Protein AF-A0A1X0N8G6-F1 (afdb_monomer_lite)

Structure (mmCIF, N/CA/C/O backbone):
data_AF-A0A1X0N8G6-F1
#
_entry.id   AF-A0A1X0N8G6-F1
#
loop_
_atom_site.group_PDB
_atom_site.id
_atom_site.type_symbol
_atom_site.label_atom_id
_atom_site.label_alt_id
_atom_site.label_comp_id
_atom_site.label_asym_id
_atom_site.label_entity_id
_atom_site.label_seq_id
_atom_site.pdbx_PDB_ins_code
_atom_site.Cartn_x
_atom_site.Cartn_y
_atom_site.Cartn_z
_atom_site.occupancy
_atom_site.B_iso_or_equiv
_atom_site.auth_seq_id
_atom_site.auth_comp_id
_atom_site.auth_asym_id
_atom_site.auth_atom_id
_atom_site.pdbx_PDB_model_num
ATOM 1 N N . MET A 1 1 ? -48.636 13.559 29.474 1.00 32.78 1 MET A N 1
ATOM 2 C CA . MET A 1 1 ? -48.038 14.037 28.212 1.00 32.78 1 MET A CA 1
ATOM 3 C C . MET A 1 1 ? -47.656 12.810 27.413 1.00 32.78 1 MET A C 1
ATOM 5 O O . MET A 1 1 ? -46.763 12.083 27.827 1.00 32.78 1 MET A O 1
ATOM 9 N N . ASP A 1 2 ? -48.417 12.540 26.356 1.00 30.61 2 ASP A N 1
ATOM 10 C CA . ASP A 1 2 ? -48.184 11.443 25.419 1.00 30.61 2 ASP A CA 1
ATOM 11 C C . ASP A 1 2 ? -46.960 11.751 24.550 1.00 30.61 2 ASP A C 1
ATOM 13 O O . ASP A 1 2 ? -46.996 12.652 23.713 1.00 30.61 2 ASP A O 1
ATOM 17 N N . PHE A 1 3 ? -45.880 10.991 24.724 1.00 34.25 3 PHE A N 1
ATOM 18 C CA . PHE A 1 3 ? -44.755 10.974 23.789 1.00 34.25 3 PHE A CA 1
ATOM 19 C C . PHE A 1 3 ? -45.109 10.069 22.601 1.00 34.25 3 PHE A C 1
ATOM 21 O O . PHE A 1 3 ? -44.629 8.944 22.495 1.00 34.25 3 PHE A O 1
ATOM 28 N N . LYS A 1 4 ? -45.992 10.537 21.712 1.00 39.19 4 LYS A N 1
ATOM 29 C CA . LYS A 1 4 ? -46.184 9.909 20.398 1.00 39.19 4 LYS A CA 1
ATOM 30 C C . LYS A 1 4 ? -45.292 10.585 19.359 1.00 39.19 4 LYS A C 1
ATOM 32 O O . LYS A 1 4 ? -45.452 11.762 19.070 1.00 39.19 4 LYS A O 1
ATOM 37 N N . ASN A 1 5 ? -44.429 9.761 18.766 1.00 43.78 5 ASN A N 1
ATOM 38 C CA . ASN A 1 5 ? -43.895 9.857 17.407 1.00 43.78 5 ASN A CA 1
ATOM 39 C C . ASN A 1 5 ? -43.143 11.134 17.007 1.00 43.78 5 ASN A C 1
ATOM 41 O O . ASN A 1 5 ? -43.708 12.032 16.393 1.00 43.78 5 ASN A O 1
ATOM 45 N N . SER A 1 6 ? -41.824 11.125 17.204 1.00 41.84 6 SER A N 1
ATOM 46 C CA . SER A 1 6 ? -40.858 11.532 16.158 1.00 41.84 6 SER A CA 1
ATOM 47 C C . SER A 1 6 ? -39.410 11.249 16.579 1.00 41.84 6 SER A C 1
ATOM 49 O O . SER A 1 6 ? -38.521 12.079 16.436 1.00 41.84 6 SER A O 1
ATOM 51 N N . SER A 1 7 ? -39.121 10.070 17.126 1.00 48.66 7 SER A N 1
ATOM 52 C CA . SER A 1 7 ? -37.728 9.687 17.354 1.00 48.66 7 SER A CA 1
ATOM 53 C C . SER A 1 7 ? -37.150 9.128 16.056 1.00 48.66 7 SER A C 1
ATOM 55 O O . SER A 1 7 ? -37.305 7.943 15.771 1.00 48.66 7 SER A O 1
ATOM 57 N N . ASN A 1 8 ? -36.448 9.974 15.294 1.00 55.88 8 ASN A N 1
ATOM 58 C CA . ASN A 1 8 ? -35.459 9.566 14.282 1.00 55.88 8 ASN A CA 1
ATOM 59 C C . ASN A 1 8 ? -34.242 8.922 14.978 1.00 55.88 8 ASN A C 1
ATOM 61 O O . ASN A 1 8 ? -33.104 9.376 14.845 1.00 55.88 8 ASN A O 1
ATOM 65 N N . VAL A 1 9 ? -34.510 7.921 15.814 1.00 53.09 9 VAL A N 1
ATOM 66 C CA . VAL A 1 9 ? -33.529 7.166 16.577 1.00 53.09 9 VAL A CA 1
ATOM 67 C C . VAL A 1 9 ? -33.732 5.712 16.218 1.00 53.09 9 VAL A C 1
ATOM 69 O O . VAL A 1 9 ? -34.743 5.111 16.577 1.00 53.09 9 VAL A O 1
ATOM 72 N N . ALA A 1 10 ? -32.776 5.166 15.484 1.00 61.09 10 ALA A N 1
ATOM 73 C CA . ALA A 1 10 ? -32.744 3.753 15.183 1.00 61.09 10 ALA A CA 1
ATOM 74 C C . ALA A 1 10 ? -31.955 3.043 16.286 1.00 61.09 10 ALA A C 1
ATOM 76 O O . ALA A 1 10 ? -30.834 3.441 16.615 1.00 61.09 10 ALA A O 1
ATOM 77 N N . VAL A 1 11 ? -32.571 2.021 16.875 1.00 58.81 11 VAL A N 1
ATOM 78 C CA . VAL A 1 11 ? -31.936 1.135 17.851 1.00 58.81 11 VAL A CA 1
ATOM 79 C C . VAL A 1 11 ? -31.705 -0.197 17.157 1.00 58.81 11 VAL A C 1
ATOM 81 O O . VAL A 1 11 ? -32.661 -0.860 16.760 1.00 58.81 11 VAL A O 1
ATOM 84 N N . PHE A 1 12 ? -30.443 -0.568 16.990 1.00 57.59 12 PHE A N 1
ATOM 85 C CA . PHE A 1 12 ? -30.039 -1.836 16.395 1.00 57.59 12 PHE A CA 1
ATOM 86 C C . PHE A 1 12 ? -29.483 -2.732 17.489 1.00 57.59 12 PHE A C 1
ATOM 88 O O . PHE A 1 12 ? -28.643 -2.285 18.265 1.00 57.59 12 PHE A O 1
ATOM 95 N N . THR A 1 13 ? -29.924 -3.985 17.540 1.00 54.44 13 THR A N 1
ATOM 96 C CA . THR A 1 13 ? -29.344 -4.995 18.427 1.00 54.44 13 THR A CA 1
ATOM 97 C C . THR A 1 13 ? -28.779 -6.113 17.566 1.00 54.44 13 THR A C 1
ATOM 99 O O . THR A 1 13 ? -29.533 -6.732 16.815 1.00 54.44 13 THR A O 1
ATOM 102 N N . THR A 1 14 ? -27.469 -6.350 17.630 1.00 53.22 14 THR A N 1
ATOM 103 C CA . THR A 1 14 ? -26.850 -7.484 16.929 1.00 53.22 14 THR A CA 1
ATOM 104 C C . THR A 1 14 ? -27.116 -8.779 17.705 1.00 53.22 14 THR A C 1
ATOM 106 O O . THR A 1 14 ? -27.156 -8.782 18.937 1.00 53.22 14 THR A O 1
ATOM 109 N N . LEU A 1 15 ? -27.367 -9.879 16.989 1.00 50.28 15 LEU A N 1
ATOM 110 C CA . LEU A 1 15 ? -27.753 -11.185 17.555 1.00 50.28 15 LEU A CA 1
ATOM 111 C C . LEU A 1 15 ? -26.536 -12.083 17.845 1.00 50.28 15 LEU A C 1
ATOM 113 O O . LEU A 1 15 ? -26.682 -13.265 18.150 1.00 50.28 15 LEU A O 1
ATOM 117 N N . ASP A 1 16 ? -25.334 -11.520 17.776 1.00 47.38 16 ASP A N 1
ATOM 118 C CA . ASP A 1 16 ? -24.082 -12.241 17.544 1.00 47.38 16 ASP A CA 1
ATOM 119 C C . ASP A 1 16 ? -23.470 -12.806 18.845 1.00 47.38 16 ASP A C 1
ATOM 121 O O . ASP A 1 16 ? -22.257 -12.832 19.030 1.00 47.38 16 ASP A O 1
ATOM 125 N N . GLY A 1 17 ? -24.302 -13.226 19.804 1.00 46.94 17 GLY A N 1
ATOM 126 C CA . GLY A 1 17 ? -23.876 -13.790 21.095 1.00 46.94 17 GLY A CA 1
ATOM 127 C C . GLY A 1 17 ? -23.301 -12.777 22.098 1.00 46.94 17 GLY A C 1
ATOM 128 O O . GLY A 1 17 ? -23.336 -13.027 23.300 1.00 46.94 17 GLY A O 1
ATOM 129 N N . VAL A 1 18 ? -22.868 -11.604 21.632 1.00 55.16 18 VAL A N 1
ATOM 130 C CA . VAL A 1 18 ? -22.508 -10.428 22.435 1.00 55.16 18 VAL A CA 1
ATOM 131 C C . VAL A 1 18 ? -23.481 -9.320 22.039 1.00 55.16 18 VAL A C 1
ATOM 133 O O . VAL A 1 18 ? -23.304 -8.663 21.020 1.00 55.16 18 VAL A O 1
ATOM 136 N N . GLY A 1 19 ? -24.592 -9.178 22.762 1.00 53.16 19 GLY A N 1
ATOM 137 C CA . GLY A 1 19 ? -25.671 -8.266 22.368 1.00 53.16 19 GLY A CA 1
ATOM 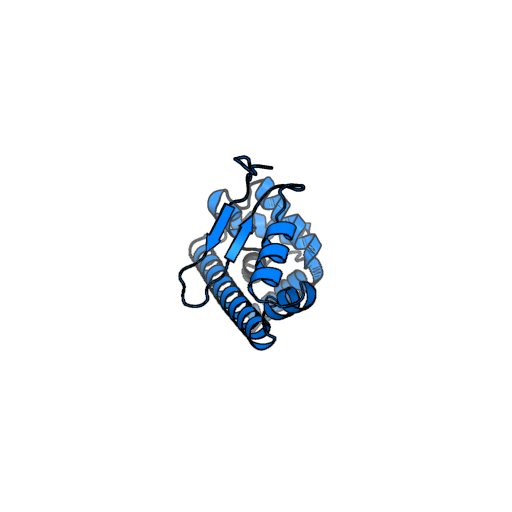138 C C . GLY A 1 19 ? -25.235 -6.799 22.400 1.00 53.16 19 GLY A C 1
ATOM 139 O O . GLY A 1 19 ? -25.347 -6.145 23.436 1.00 53.16 19 GLY A O 1
ATOM 140 N N . HIS A 1 20 ? -24.770 -6.259 21.273 1.00 57.88 20 HIS A N 1
ATOM 141 C CA . HIS A 1 20 ? -24.453 -4.840 21.142 1.00 57.88 20 HIS A CA 1
ATOM 142 C C . HIS A 1 20 ? -25.717 -4.072 20.762 1.00 57.88 20 HIS A C 1
ATOM 144 O O . HIS A 1 20 ? -26.409 -4.438 19.816 1.00 57.88 20 HIS A O 1
ATOM 150 N N . THR A 1 21 ? -26.030 -3.003 21.501 1.00 67.31 21 THR A N 1
ATOM 151 C CA . THR A 1 21 ? -27.138 -2.094 21.172 1.00 67.31 21 THR A CA 1
ATOM 152 C C . THR A 1 21 ? -26.577 -0.778 20.650 1.00 67.31 21 THR A C 1
ATOM 154 O O . THR A 1 21 ? -25.986 -0.011 21.405 1.00 67.31 21 THR A O 1
ATOM 157 N N . MET A 1 22 ? -26.768 -0.507 19.362 1.00 66.69 22 MET A N 1
ATOM 158 C CA . MET A 1 22 ? -26.357 0.735 18.714 1.00 66.69 22 MET A CA 1
ATOM 159 C C . MET A 1 22 ? -27.553 1.690 18.616 1.00 66.69 22 MET A C 1
ATOM 161 O O . MET A 1 22 ? -28.576 1.341 18.032 1.00 66.69 22 MET A O 1
ATOM 165 N N . ILE A 1 23 ? -27.428 2.897 19.180 1.00 73.38 23 ILE A N 1
ATOM 166 C CA . ILE A 1 23 ? -28.464 3.945 19.153 1.00 73.38 23 ILE A CA 1
ATOM 167 C C . ILE A 1 23 ? -27.985 5.093 18.254 1.00 73.38 23 ILE A C 1
ATOM 169 O O . ILE A 1 23 ? -27.144 5.897 18.658 1.00 73.38 23 ILE A O 1
ATOM 173 N N . VAL A 1 24 ? -28.529 5.197 17.039 1.00 71.62 24 VAL A N 1
ATOM 174 C CA . VAL A 1 24 ? -28.114 6.195 16.034 1.00 71.62 24 VAL A CA 1
ATOM 175 C C . VAL A 1 24 ? -29.221 7.217 15.798 1.00 71.62 24 VAL A C 1
ATOM 177 O O . VAL A 1 24 ? -30.378 6.855 15.612 1.00 71.62 24 VAL A O 1
ATOM 180 N N . GLY A 1 25 ? -28.866 8.503 15.781 1.00 72.12 25 GLY A N 1
ATOM 181 C CA . GLY A 1 25 ? -29.788 9.609 15.500 1.00 72.12 25 GLY A CA 1
ATOM 182 C C . GLY A 1 25 ? -29.097 10.974 15.566 1.00 72.12 25 GLY A C 1
ATOM 183 O O . GLY A 1 25 ? -28.026 11.101 16.168 1.00 72.12 25 GLY A O 1
ATOM 184 N N . GLY A 1 26 ? -29.702 12.001 14.960 1.00 68.19 26 GLY A N 1
ATOM 185 C CA . GLY A 1 26 ? -29.187 13.382 14.975 1.00 68.19 26 GLY A CA 1
ATOM 186 C C . GLY A 1 26 ? -29.130 14.003 16.382 1.00 68.19 26 GLY A C 1
ATOM 187 O O . GLY A 1 26 ? -29.707 13.460 17.331 1.00 68.19 26 GLY A O 1
ATOM 188 N N . SER A 1 27 ? -28.435 15.135 16.532 1.00 68.19 27 SER A N 1
ATOM 189 C CA . SER A 1 27 ? -28.395 15.882 17.802 1.00 68.19 27 SER A CA 1
ATOM 190 C C . SER A 1 27 ? -29.803 16.323 18.235 1.00 68.19 27 SER A C 1
ATOM 192 O O . SER A 1 27 ? -30.654 16.588 17.391 1.00 68.19 27 SER A O 1
ATOM 194 N N . GLY A 1 28 ? -30.074 16.354 19.543 1.00 68.88 28 GLY A N 1
ATOM 195 C CA . GLY A 1 28 ? -31.392 16.708 20.095 1.00 68.88 28 GLY A CA 1
ATOM 196 C C . GLY A 1 28 ? -32.434 15.577 20.135 1.00 68.88 28 GLY A C 1
ATOM 197 O O . GLY A 1 28 ? -33.474 15.742 20.762 1.00 68.88 28 GLY A O 1
ATOM 198 N N . ASN A 1 29 ? -32.154 14.396 19.571 1.00 70.56 29 ASN A N 1
ATOM 199 C CA . ASN A 1 29 ? -33.114 13.279 19.517 1.00 70.56 29 ASN A CA 1
ATOM 200 C C . ASN A 1 29 ? -33.122 12.374 20.766 1.00 70.56 29 ASN A C 1
ATOM 202 O O . ASN A 1 29 ? -33.321 11.170 20.660 1.00 70.56 29 ASN A O 1
ATOM 206 N N . ALA A 1 30 ? -32.871 12.919 21.957 1.00 73.19 30 ALA A N 1
ATOM 207 C CA . ALA A 1 30 ? -33.040 12.201 23.228 1.00 73.19 30 ALA A CA 1
ATOM 208 C C . ALA A 1 30 ? -32.264 10.863 23.386 1.00 73.19 30 ALA A C 1
ATOM 210 O O . ALA A 1 30 ? -32.619 10.040 24.228 1.00 73.19 30 ALA A O 1
ATOM 211 N N . LYS A 1 31 ? -31.160 10.650 22.651 1.00 77.25 31 LYS A N 1
ATOM 212 C CA . LYS A 1 31 ? -30.304 9.445 22.772 1.00 77.25 31 LYS A CA 1
ATOM 213 C C . LYS A 1 31 ? -29.811 9.220 24.208 1.00 77.25 31 LYS A C 1
ATOM 215 O O . LYS A 1 31 ? -29.926 8.123 24.743 1.00 77.25 31 LYS A O 1
ATOM 220 N N . SER A 1 32 ? -29.360 10.286 24.871 1.00 75.94 32 SER A N 1
ATOM 221 C CA . SER A 1 32 ? -28.962 10.249 26.284 1.00 75.94 32 SER A CA 1
ATOM 222 C C . SER A 1 32 ? -30.138 9.943 27.217 1.00 75.94 32 SER A C 1
ATOM 224 O O . SER A 1 32 ? -29.949 9.312 28.250 1.00 75.94 32 SER A O 1
ATOM 226 N N . ALA A 1 33 ? -31.368 10.322 26.847 1.00 81.00 33 ALA A N 1
ATOM 227 C CA . ALA A 1 33 ? -32.557 9.995 27.631 1.00 81.00 33 ALA A CA 1
ATOM 228 C C . ALA A 1 33 ? -32.892 8.496 27.570 1.00 81.00 33 ALA A C 1
ATOM 230 O O . ALA A 1 33 ? -33.367 7.952 28.563 1.00 81.00 33 ALA A O 1
ATOM 231 N N . LEU A 1 34 ? -32.603 7.818 26.450 1.00 81.31 34 LEU A N 1
ATOM 232 C CA . LEU A 1 34 ? -32.739 6.360 26.341 1.00 81.31 34 LEU A CA 1
ATOM 233 C C . LEU A 1 34 ? -31.736 5.633 27.246 1.00 81.31 34 LEU A C 1
ATOM 235 O O . LEU A 1 34 ? -32.124 4.720 27.970 1.00 81.31 34 LEU A O 1
ATOM 239 N N . LEU A 1 35 ? -30.480 6.086 27.281 1.00 80.75 35 LEU A N 1
ATOM 240 C CA . LEU A 1 35 ? -29.467 5.547 28.196 1.00 80.75 35 LEU A CA 1
ATOM 241 C C . LEU A 1 35 ? -29.817 5.826 29.668 1.00 80.75 35 LEU A C 1
ATOM 243 O O . LEU A 1 35 ? -29.712 4.942 30.513 1.00 80.75 35 LEU A O 1
ATOM 247 N N . MET A 1 36 ? -30.321 7.022 29.989 1.00 82.38 36 MET A N 1
ATOM 248 C CA . MET A 1 36 ? -30.806 7.336 31.339 1.00 82.38 36 MET A CA 1
ATOM 249 C C . MET A 1 36 ? -32.027 6.498 31.741 1.00 82.38 36 MET A C 1
ATOM 251 O O . MET A 1 36 ? -32.139 6.095 32.900 1.00 82.38 36 MET A O 1
ATOM 255 N N . ALA A 1 37 ? -32.951 6.231 30.814 1.00 84.75 37 ALA A N 1
ATOM 256 C CA . ALA A 1 37 ? -34.094 5.356 31.059 1.00 84.75 37 ALA A CA 1
ATOM 257 C C . ALA A 1 37 ? -33.642 3.915 31.332 1.00 84.75 37 ALA A C 1
ATOM 259 O O . ALA A 1 37 ? -34.175 3.264 32.230 1.00 84.75 37 ALA A O 1
ATOM 260 N N . GLU A 1 38 ? -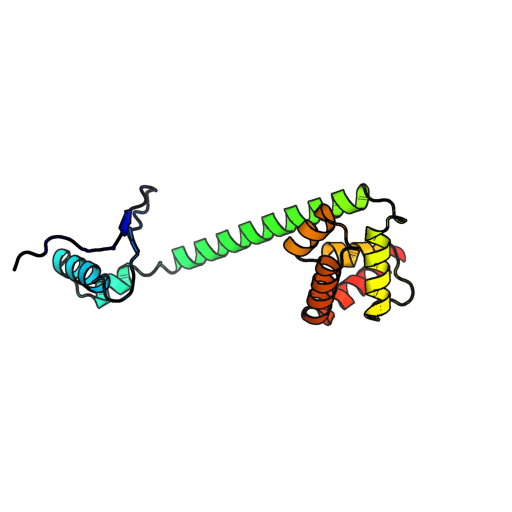32.618 3.449 30.619 1.00 82.12 38 GLU A N 1
ATOM 261 C CA . GLU A 1 38 ? -32.009 2.140 30.829 1.00 82.12 38 GLU A CA 1
ATOM 262 C C . GLU A 1 38 ? -31.299 2.033 32.187 1.00 82.12 38 GLU A C 1
ATOM 264 O O . GLU A 1 38 ? -31.506 1.058 32.911 1.00 82.12 38 GLU A O 1
ATOM 269 N N . ALA A 1 39 ? -30.540 3.060 32.583 1.00 84.81 39 ALA A N 1
ATOM 270 C CA . ALA A 1 39 ? -29.902 3.129 33.900 1.00 84.81 39 ALA A CA 1
ATOM 271 C C . ALA A 1 39 ? -30.950 3.065 35.025 1.00 84.81 39 ALA A C 1
ATOM 273 O O . ALA A 1 39 ? -30.839 2.251 35.944 1.00 84.81 39 ALA A O 1
ATOM 274 N N . ARG A 1 40 ? -32.041 3.839 34.893 1.00 86.06 40 ARG A N 1
ATOM 275 C CA . ARG A 1 40 ? -33.183 3.801 35.826 1.00 86.06 40 ARG A CA 1
ATOM 276 C C . ARG A 1 40 ? -33.856 2.434 35.869 1.00 86.06 40 ARG A C 1
ATOM 278 O O . ARG A 1 40 ? -34.173 1.967 36.957 1.00 86.06 40 ARG A O 1
ATOM 285 N N . ARG A 1 41 ? -34.057 1.783 34.717 1.00 85.69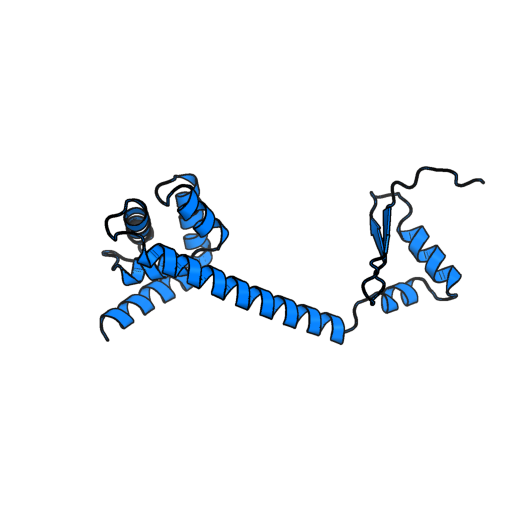 41 ARG A N 1
ATOM 286 C CA . ARG A 1 41 ? -34.639 0.433 34.635 1.00 85.69 41 ARG A CA 1
ATOM 287 C C . ARG A 1 41 ? -33.794 -0.592 35.391 1.00 85.69 41 ARG A C 1
ATOM 289 O O . ARG A 1 41 ? -34.349 -1.466 36.047 1.00 85.69 41 ARG A O 1
ATOM 296 N N . ARG A 1 42 ? -32.468 -0.473 35.306 1.00 82.19 42 ARG A N 1
ATOM 297 C CA . ARG A 1 42 ? -31.508 -1.346 36.000 1.00 82.19 42 ARG A CA 1
ATOM 298 C C . ARG A 1 42 ? -31.247 -0.944 37.455 1.00 82.19 42 ARG A C 1
ATOM 300 O O . ARG A 1 42 ? -30.553 -1.670 38.154 1.00 82.19 42 ARG A O 1
ATOM 307 N N . GLY A 1 43 ? -31.787 0.187 37.913 1.00 88.25 43 GLY A N 1
ATOM 308 C CA . GLY A 1 43 ? -31.557 0.701 39.264 1.00 88.25 43 GLY A CA 1
ATOM 309 C C . GLY A 1 43 ? -30.115 1.153 39.526 1.00 88.25 43 GLY A C 1
ATOM 310 O O . GLY A 1 43 ? -29.717 1.233 40.684 1.00 88.25 43 GLY A O 1
ATOM 311 N N . ILE A 1 44 ? -29.338 1.439 38.477 1.00 88.62 44 ILE A N 1
ATOM 312 C CA . ILE A 1 44 ? -27.945 1.904 38.571 1.00 88.62 44 ILE A CA 1
ATOM 313 C C . ILE A 1 44 ? -27.839 3.377 38.164 1.00 88.62 44 ILE A C 1
ATOM 315 O O . ILE A 1 44 ? -28.740 3.928 37.523 1.00 88.62 44 ILE A O 1
ATOM 319 N N . SER A 1 45 ? -26.746 4.044 38.546 1.00 87.81 45 SER A N 1
ATOM 320 C CA . SER A 1 45 ? -26.490 5.409 38.083 1.00 87.81 45 SER A CA 1
ATOM 321 C C . SER A 1 45 ? -26.138 5.413 36.592 1.00 87.81 45 SER A C 1
ATOM 323 O O . SER A 1 45 ? -25.705 4.410 36.025 1.00 87.81 45 SER A O 1
ATOM 325 N N . TYR A 1 46 ? -26.328 6.562 35.946 1.00 83.06 46 TYR A N 1
ATOM 326 C CA . TYR A 1 46 ? -25.948 6.746 34.546 1.00 83.06 46 TYR A CA 1
ATOM 327 C C . TYR A 1 46 ? -24.437 6.541 34.331 1.00 83.06 46 TYR A C 1
ATOM 329 O O . TYR A 1 46 ? -24.040 5.854 33.399 1.00 83.06 46 TYR A O 1
ATOM 337 N N . GLU A 1 47 ? -23.609 7.055 35.244 1.00 84.56 47 GLU A N 1
ATOM 338 C CA . GLU A 1 47 ? -22.149 6.880 35.225 1.00 84.56 47 GLU A CA 1
ATOM 339 C C . GLU A 1 47 ? -21.738 5.406 35.374 1.00 84.56 47 GLU A C 1
ATOM 341 O O . GLU A 1 47 ? -20.787 4.951 34.742 1.00 84.56 47 GLU A O 1
ATOM 346 N N . GLU A 1 48 ? -22.465 4.638 36.190 1.00 83.19 48 GLU A N 1
ATOM 347 C CA . GLU A 1 48 ? -22.211 3.207 36.372 1.00 83.19 48 GLU A CA 1
ATOM 348 C C . GLU A 1 48 ? -22.605 2.406 35.124 1.00 83.19 48 GLU A C 1
ATOM 350 O O . GLU A 1 48 ? -21.888 1.490 34.722 1.00 83.19 48 GLU A O 1
ATOM 355 N N . LEU A 1 49 ? -23.708 2.783 34.464 1.00 83.75 49 LEU A N 1
ATOM 356 C CA . LEU A 1 49 ? -24.088 2.212 33.172 1.00 83.75 49 LEU A CA 1
ATOM 357 C C . LEU A 1 49 ? -23.018 2.499 32.108 1.00 83.75 49 LEU A C 1
ATOM 359 O O . LEU A 1 49 ? -22.647 1.589 31.373 1.00 83.75 49 LEU A O 1
ATOM 363 N N . GLU A 1 50 ? -22.491 3.726 32.043 1.00 81.12 50 GLU A N 1
ATOM 364 C CA . GLU A 1 50 ? -21.416 4.077 31.106 1.00 81.12 50 GLU A CA 1
ATOM 365 C C . GLU A 1 50 ? -20.148 3.251 31.349 1.00 81.12 50 GLU A C 1
ATOM 367 O O . GLU A 1 50 ? -19.587 2.718 30.394 1.00 81.12 50 GLU A O 1
ATOM 372 N N . LYS A 1 51 ? -19.729 3.066 32.608 1.00 82.00 51 LYS A N 1
ATOM 373 C CA . LYS A 1 51 ? -18.573 2.214 32.941 1.00 82.00 51 LYS A CA 1
ATOM 374 C C . LYS A 1 51 ? -18.765 0.761 32.515 1.00 82.00 51 LYS A C 1
ATOM 376 O O . LYS A 1 51 ? -17.824 0.149 32.028 1.00 82.00 51 LYS A O 1
ATOM 381 N N . GLN A 1 52 ? -19.971 0.217 32.669 1.00 79.88 52 GLN A N 1
ATOM 382 C CA . GLN A 1 52 ? -20.285 -1.152 32.241 1.00 79.88 52 GLN A CA 1
ATOM 383 C C . GLN A 1 52 ? -20.366 -1.307 30.716 1.00 79.88 52 GLN A C 1
ATOM 385 O O . GLN A 1 52 ? -20.253 -2.422 30.213 1.00 79.88 52 GLN A O 1
ATOM 390 N N . MET A 1 53 ? -20.599 -0.214 29.985 1.00 79.06 53 MET A N 1
ATOM 391 C CA . MET A 1 53 ? -20.656 -0.205 28.521 1.00 79.06 53 MET A CA 1
ATOM 392 C C . MET A 1 53 ? -19.295 0.038 27.864 1.00 79.06 53 MET A C 1
ATOM 394 O O . MET A 1 53 ? -19.173 -0.164 26.654 1.00 79.06 53 MET A O 1
ATOM 398 N N . GLN A 1 54 ? -18.284 0.469 28.623 1.00 80.38 54 GLN A N 1
ATOM 399 C CA . GLN A 1 54 ? -16.923 0.542 28.106 1.00 80.38 54 GLN A CA 1
ATOM 400 C C . GLN A 1 54 ? -16.416 -0.876 27.815 1.00 80.38 54 GLN A C 1
ATOM 402 O O . GLN A 1 54 ? -16.632 -1.778 28.630 1.00 80.38 54 GLN A O 1
ATOM 407 N N . PRO A 1 55 ? -15.757 -1.096 26.665 1.00 81.06 55 PRO A N 1
ATOM 408 C CA . PRO A 1 55 ? -15.139 -2.380 26.387 1.00 81.06 55 PRO A CA 1
ATOM 409 C C . PRO A 1 55 ? -14.131 -2.705 27.491 1.00 81.06 55 PRO A C 1
ATOM 411 O O . PRO A 1 55 ? -13.393 -1.830 27.955 1.00 81.06 55 PRO A O 1
ATOM 414 N N . SER A 1 56 ? -14.114 -3.961 27.934 1.00 85.19 56 SER A N 1
ATOM 415 C CA . SER A 1 56 ? -13.146 -4.398 28.936 1.00 85.19 56 SER A CA 1
ATOM 416 C C . SER A 1 56 ? -11.717 -4.271 28.387 1.00 85.19 56 SER A C 1
ATOM 418 O O . SER A 1 56 ? -11.522 -4.308 27.168 1.00 85.19 56 SER A O 1
ATOM 420 N N . PRO A 1 57 ? -10.689 -4.173 29.249 1.00 88.00 57 PRO A N 1
ATOM 421 C CA . PRO A 1 57 ? -9.299 -4.187 28.793 1.00 88.00 57 PRO A CA 1
ATOM 422 C C . PRO A 1 57 ? -8.976 -5.391 27.893 1.00 88.00 57 PRO A C 1
ATOM 424 O O . PRO A 1 57 ? -8.275 -5.240 26.900 1.00 88.00 57 PRO A O 1
ATOM 427 N N . GLU A 1 58 ? -9.554 -6.559 28.189 1.00 87.12 58 GLU A N 1
ATOM 428 C CA . GLU A 1 58 ? -9.416 -7.772 27.370 1.00 87.12 58 GLU A CA 1
ATOM 429 C C . GLU A 1 58 ? -10.074 -7.628 25.990 1.00 87.12 58 GLU A C 1
ATOM 431 O O . GLU A 1 58 ? -9.522 -8.089 24.998 1.00 87.12 58 GLU A O 1
ATOM 436 N N . GLN A 1 59 ? -11.231 -6.962 25.897 1.00 82.44 59 GLN A N 1
ATOM 437 C CA . GLN A 1 59 ? -11.894 -6.695 24.615 1.00 82.44 59 GLN A CA 1
ATOM 438 C C . GLN A 1 59 ? -11.130 -5.673 23.772 1.00 82.44 59 GLN A C 1
ATOM 440 O O . GLN A 1 59 ? -11.079 -5.815 22.554 1.00 82.44 59 GLN A O 1
ATOM 445 N N . ILE A 1 60 ? -10.538 -4.658 24.407 1.00 88.12 60 ILE A N 1
ATOM 446 C CA . ILE A 1 60 ? -9.681 -3.682 23.725 1.00 88.12 60 ILE A CA 1
ATOM 447 C C . ILE A 1 60 ? -8.447 -4.385 23.160 1.00 88.12 60 ILE A C 1
ATOM 449 O O . ILE A 1 60 ? -8.103 -4.175 22.000 1.00 88.12 60 ILE A O 1
ATOM 453 N N . GLU A 1 61 ? -7.801 -5.238 23.954 1.00 90.19 61 GLU A N 1
ATOM 454 C CA . GLU A 1 61 ? -6.606 -5.954 23.510 1.00 90.19 61 GLU A CA 1
ATOM 455 C C . GLU A 1 61 ? -6.925 -6.973 22.410 1.00 90.19 61 GLU A C 1
ATOM 457 O O . GLU A 1 61 ? -6.253 -6.996 21.384 1.00 90.19 61 GLU A O 1
ATOM 462 N N . ALA A 1 62 ? -8.016 -7.732 22.550 1.00 88.12 62 ALA A N 1
ATOM 463 C CA . ALA A 1 62 ? -8.474 -8.646 21.505 1.00 88.12 62 ALA A CA 1
ATOM 464 C C . ALA A 1 62 ? -8.845 -7.912 20.203 1.00 88.12 62 ALA A C 1
ATOM 466 O O . ALA A 1 62 ? -8.631 -8.440 19.111 1.00 88.12 62 ALA A O 1
ATOM 467 N N . ALA A 1 63 ? -9.398 -6.696 20.293 1.00 86.56 63 ALA A N 1
ATOM 468 C CA . ALA A 1 63 ? -9.673 -5.868 19.122 1.00 86.56 63 ALA A CA 1
ATOM 469 C C . ALA A 1 63 ? -8.378 -5.418 18.431 1.00 86.56 63 ALA A C 1
ATOM 471 O O . ALA A 1 63 ? -8.280 -5.551 17.216 1.00 86.56 63 ALA A O 1
ATOM 472 N N . ARG A 1 64 ? -7.370 -4.980 19.195 1.00 90.75 64 ARG A N 1
ATOM 473 C CA . ARG A 1 64 ? -6.048 -4.608 18.661 1.00 90.75 64 ARG A CA 1
ATOM 474 C C . ARG A 1 64 ? -5.332 -5.779 18.002 1.00 90.75 64 ARG A C 1
ATOM 476 O O . ARG A 1 64 ? -4.788 -5.627 16.915 1.00 90.75 64 ARG A O 1
ATOM 483 N N . GLU A 1 65 ? -5.345 -6.949 18.638 1.00 92.62 65 GLU A N 1
ATOM 484 C CA . GLU A 1 65 ? -4.751 -8.159 18.062 1.00 92.62 65 GLU A CA 1
ATOM 485 C C . GLU A 1 65 ? -5.449 -8.523 16.748 1.00 92.62 65 GLU A C 1
ATOM 487 O O . GLU A 1 65 ? -4.797 -8.798 15.741 1.00 92.62 65 GLU A O 1
ATOM 492 N N . ARG A 1 66 ? -6.784 -8.451 16.722 1.00 90.56 66 ARG A N 1
ATOM 493 C CA . ARG A 1 66 ? -7.559 -8.678 15.503 1.00 90.56 66 ARG A CA 1
ATOM 494 C C . ARG A 1 66 ? -7.229 -7.659 14.410 1.00 90.56 66 ARG A C 1
ATOM 496 O O . ARG A 1 66 ? -7.080 -8.070 13.263 1.00 90.56 66 ARG A O 1
ATOM 503 N N . GLU A 1 67 ? -7.143 -6.373 14.735 1.00 90.88 67 GLU A N 1
ATOM 504 C CA . GLU A 1 67 ? -6.758 -5.319 13.785 1.00 90.88 67 GLU A CA 1
ATOM 505 C C . GLU A 1 67 ? -5.363 -5.591 13.209 1.00 90.88 67 GLU A C 1
ATOM 507 O O . GLU A 1 67 ? -5.214 -5.642 11.992 1.00 90.88 67 GLU A O 1
ATOM 512 N N . SER A 1 68 ? -4.383 -5.923 14.054 1.00 92.44 68 SER A N 1
ATOM 513 C CA . SER A 1 68 ? -3.027 -6.272 13.614 1.00 92.44 68 SER A CA 1
ATOM 514 C C . SER A 1 68 ? -2.991 -7.488 12.678 1.00 92.44 68 SER A C 1
ATOM 516 O O . SER A 1 68 ? -2.259 -7.493 11.687 1.00 92.44 68 SER A O 1
ATOM 518 N N . LEU A 1 69 ? -3.800 -8.520 12.947 1.00 92.69 69 LEU A N 1
ATOM 519 C CA . LEU A 1 69 ? -3.906 -9.691 12.069 1.00 92.69 69 LEU A CA 1
ATOM 520 C C . LEU A 1 69 ? -4.508 -9.340 10.703 1.00 92.69 69 LEU A C 1
ATOM 522 O O . LEU A 1 69 ? -4.061 -9.875 9.685 1.00 92.69 69 LEU A O 1
ATOM 526 N N . VAL A 1 70 ? -5.509 -8.457 10.679 1.00 92.56 70 VAL A N 1
ATOM 527 C CA . VAL A 1 70 ? -6.119 -7.974 9.434 1.00 92.56 70 VAL A CA 1
ATOM 528 C C . VAL A 1 70 ? -5.106 -7.156 8.638 1.00 92.56 70 VAL A C 1
ATOM 530 O O . VAL A 1 70 ? -4.879 -7.473 7.474 1.00 92.56 70 VAL A O 1
ATOM 533 N N . GLU A 1 71 ? -4.423 -6.199 9.267 1.00 91.00 71 GLU A N 1
ATOM 534 C CA . GLU A 1 71 ? -3.382 -5.384 8.625 1.00 91.00 71 GLU A CA 1
ATOM 535 C C . GLU A 1 71 ? -2.259 -6.252 8.038 1.00 91.00 71 GLU A C 1
ATOM 537 O O . GLU A 1 71 ? -1.854 -6.071 6.889 1.00 91.00 71 GLU A O 1
ATOM 542 N N . ALA A 1 72 ? -1.793 -7.258 8.784 1.00 91.81 72 ALA A N 1
ATOM 543 C CA . ALA A 1 72 ? -0.773 -8.188 8.305 1.00 91.81 72 ALA A CA 1
ATOM 544 C C . ALA A 1 72 ? -1.254 -9.009 7.095 1.00 91.81 72 ALA A C 1
ATOM 546 O O . ALA A 1 72 ? -0.490 -9.269 6.158 1.00 91.81 72 ALA A O 1
ATOM 547 N N . GLN A 1 73 ? -2.522 -9.427 7.095 1.00 93.50 73 GLN A N 1
ATOM 548 C CA . GLN A 1 73 ? -3.114 -10.150 5.973 1.00 93.50 73 GLN A CA 1
ATOM 549 C C . GLN A 1 73 ? -3.275 -9.252 4.739 1.00 93.50 73 GLN A C 1
ATOM 551 O O . GLN A 1 73 ? -2.981 -9.695 3.625 1.00 93.50 73 GLN A O 1
ATOM 556 N N . GLU A 1 74 ? -3.717 -8.011 4.924 1.00 92.62 74 GLU A N 1
ATOM 557 C CA . GLU A 1 74 ? -3.869 -7.024 3.855 1.00 92.62 74 GLU A CA 1
ATOM 558 C C . GLU A 1 74 ? -2.517 -6.670 3.232 1.00 92.62 74 GLU A C 1
ATOM 560 O O . GLU A 1 74 ? -2.383 -6.728 2.009 1.00 92.62 74 GLU A O 1
ATOM 565 N N . ALA A 1 75 ? -1.487 -6.435 4.050 1.00 92.44 75 ALA A N 1
ATOM 566 C CA . ALA A 1 75 ? -0.123 -6.201 3.580 1.00 92.44 75 ALA A CA 1
ATOM 567 C C . ALA A 1 75 ? 0.406 -7.382 2.751 1.00 92.44 75 ALA A C 1
ATOM 569 O O . ALA A 1 75 ? 0.968 -7.196 1.670 1.00 92.44 75 ALA A O 1
ATOM 570 N N . LYS A 1 76 ? 0.161 -8.621 3.202 1.00 94.44 76 LYS A N 1
ATOM 571 C CA . LYS A 1 76 ? 0.530 -9.829 2.448 1.00 94.44 76 LYS A CA 1
ATOM 572 C C . LYS A 1 76 ? -0.213 -9.927 1.114 1.00 94.44 76 LYS A C 1
ATOM 574 O O . LYS A 1 76 ? 0.371 -10.348 0.116 1.00 94.44 76 LYS A O 1
ATOM 579 N N . CYS A 1 77 ? -1.500 -9.583 1.095 1.00 95.25 77 CYS A N 1
ATOM 580 C CA . CYS A 1 77 ? -2.300 -9.594 -0.124 1.00 95.25 77 CYS A CA 1
ATOM 581 C C . CYS A 1 77 ? -1.796 -8.547 -1.121 1.00 95.25 77 CYS A C 1
ATOM 583 O O . CYS A 1 77 ? -1.577 -8.884 -2.283 1.00 95.25 77 CYS A O 1
ATOM 585 N N . LEU A 1 78 ? -1.538 -7.322 -0.656 1.00 96.38 78 LEU A N 1
ATOM 586 C CA . LEU A 1 78 ? -0.997 -6.245 -1.477 1.00 96.38 78 LEU A CA 1
ATOM 587 C C . LEU A 1 78 ? 0.362 -6.623 -2.073 1.00 96.38 78 LEU A C 1
ATOM 589 O O . LEU A 1 78 ? 0.541 -6.516 -3.282 1.00 96.38 78 LEU A O 1
ATOM 593 N N . ALA A 1 79 ? 1.279 -7.153 -1.258 1.00 95.81 79 ALA A N 1
ATOM 594 C CA . ALA A 1 79 ? 2.578 -7.616 -1.738 1.00 95.81 79 ALA A CA 1
ATOM 595 C C . ALA A 1 79 ? 2.429 -8.675 -2.843 1.00 95.81 79 ALA A C 1
ATOM 597 O O . ALA A 1 79 ? 3.071 -8.579 -3.885 1.00 95.81 79 ALA A O 1
ATOM 598 N N . ALA A 1 80 ? 1.528 -9.648 -2.669 1.00 97.19 80 ALA A N 1
ATOM 599 C CA . ALA A 1 80 ? 1.268 -10.662 -3.690 1.00 97.19 80 ALA A CA 1
ATOM 600 C C . ALA A 1 80 ? 0.694 -10.071 -4.992 1.00 97.19 80 ALA A C 1
ATOM 602 O O . ALA A 1 80 ? 1.036 -10.541 -6.077 1.00 97.19 80 ALA A O 1
ATOM 603 N N . VAL A 1 81 ? -0.154 -9.041 -4.901 1.00 97.38 81 VAL A N 1
ATOM 604 C CA . VAL A 1 81 ? -0.674 -8.318 -6.073 1.00 97.38 81 VAL A CA 1
ATOM 605 C C . VAL A 1 81 ? 0.449 -7.578 -6.795 1.00 97.38 81 VAL A C 1
ATOM 607 O O . VAL A 1 81 ? 0.558 -7.704 -8.012 1.00 97.38 81 VAL A O 1
ATOM 610 N N . CYS A 1 82 ? 1.309 -6.863 -6.069 1.00 97.25 82 CYS A N 1
ATOM 611 C CA . CYS A 1 82 ? 2.452 -6.164 -6.653 1.00 97.25 82 CYS A CA 1
ATOM 612 C C . CYS A 1 82 ? 3.437 -7.136 -7.319 1.00 97.25 82 CYS A C 1
ATOM 614 O O . CYS A 1 82 ? 3.884 -6.880 -8.434 1.00 97.25 82 CYS A O 1
ATOM 616 N N . GLU A 1 83 ? 3.722 -8.281 -6.692 1.00 96.94 83 GLU A N 1
ATOM 617 C CA . GLU A 1 83 ? 4.548 -9.343 -7.280 1.00 96.94 83 GLU A CA 1
ATOM 618 C C . GLU A 1 83 ? 3.929 -9.908 -8.563 1.00 96.94 83 GLU A C 1
ATOM 620 O O . GLU A 1 83 ? 4.616 -10.077 -9.572 1.00 96.94 83 GLU A O 1
ATOM 625 N N . ALA A 1 84 ? 2.619 -10.167 -8.559 1.00 97.56 84 ALA A N 1
ATOM 626 C CA . ALA A 1 84 ? 1.915 -10.639 -9.745 1.00 97.56 84 ALA A CA 1
ATOM 627 C C . ALA A 1 84 ? 1.929 -9.590 -10.865 1.00 97.56 84 ALA A C 1
ATOM 629 O O . ALA A 1 84 ? 2.178 -9.938 -12.019 1.00 97.56 84 ALA A O 1
ATOM 630 N N . TYR A 1 85 ? 1.697 -8.319 -10.538 1.00 96.88 85 TYR A N 1
ATOM 631 C CA . TYR A 1 85 ? 1.778 -7.218 -11.493 1.00 96.88 85 TYR A CA 1
ATOM 632 C C . TYR A 1 85 ? 3.180 -7.123 -12.099 1.00 96.88 85 TYR A C 1
ATOM 634 O O . TYR A 1 85 ? 3.315 -7.140 -13.320 1.00 96.88 85 TYR A O 1
ATOM 642 N N . TRP A 1 86 ? 4.221 -7.123 -11.263 1.00 96.62 86 TRP A N 1
ATOM 643 C CA . TRP A 1 86 ? 5.616 -7.087 -11.698 1.00 96.62 86 TRP A CA 1
ATOM 644 C C . TRP A 1 86 ? 5.959 -8.248 -12.638 1.00 96.62 86 TRP A C 1
ATOM 646 O O . TRP A 1 86 ? 6.490 -8.037 -13.722 1.00 96.62 86 TRP A O 1
ATOM 656 N N . ALA A 1 87 ? 5.595 -9.479 -12.267 1.00 96.56 87 ALA A N 1
ATOM 657 C CA . ALA A 1 87 ? 5.896 -10.672 -13.057 1.00 96.56 87 ALA A CA 1
ATOM 658 C C . ALA A 1 87 ? 5.193 -10.712 -14.427 1.00 96.56 87 ALA A C 1
ATOM 660 O O . ALA A 1 87 ? 5.642 -11.427 -15.322 1.00 96.56 87 ALA A O 1
ATOM 661 N N . ASN A 1 88 ? 4.087 -9.980 -14.589 1.00 96.38 88 ASN A N 1
ATOM 662 C CA . ASN A 1 88 ? 3.290 -9.965 -15.819 1.00 96.38 88 ASN A CA 1
ATOM 663 C C . ASN A 1 88 ? 3.434 -8.666 -16.624 1.00 96.38 88 ASN A C 1
ATOM 665 O O . ASN A 1 88 ? 2.813 -8.539 -17.680 1.00 96.38 88 ASN A O 1
ATOM 669 N N . THR A 1 89 ? 4.248 -7.720 -16.159 1.00 94.62 89 THR A N 1
ATOM 670 C CA . THR A 1 89 ? 4.437 -6.427 -16.816 1.00 94.62 89 THR A CA 1
ATOM 671 C C . THR A 1 89 ? 5.835 -6.368 -17.435 1.00 94.62 89 THR A C 1
ATOM 673 O O . THR A 1 89 ? 6.819 -6.477 -16.705 1.00 94.62 89 THR A O 1
ATOM 676 N N . PRO A 1 90 ? 5.963 -6.201 -18.766 1.00 93.88 90 PRO A N 1
ATOM 677 C CA . PRO A 1 90 ? 7.263 -6.005 -19.407 1.00 93.88 90 PRO A CA 1
ATOM 678 C C . PRO A 1 90 ? 7.994 -4.791 -18.823 1.00 93.88 90 PRO A C 1
ATOM 680 O O . PRO A 1 90 ? 7.358 -3.770 -18.538 1.00 93.88 90 PRO A O 1
ATOM 683 N N . LEU A 1 91 ? 9.320 -4.876 -18.689 1.00 91.69 91 LEU A N 1
ATOM 684 C CA . LEU A 1 91 ? 10.150 -3.798 -18.129 1.00 91.69 91 LEU A CA 1
ATOM 685 C C . LEU A 1 91 ? 10.048 -2.499 -18.946 1.00 91.69 91 LEU A C 1
ATOM 687 O O . LEU A 1 91 ? 10.177 -1.408 -18.412 1.00 91.69 91 LEU A O 1
ATOM 691 N N . GLU A 1 92 ? 9.741 -2.635 -20.227 1.00 91.69 92 GLU A N 1
ATOM 692 C CA . GLU A 1 92 ? 9.624 -1.604 -21.249 1.00 91.69 92 GLU A CA 1
ATOM 693 C C . GLU A 1 92 ? 8.204 -1.017 -21.318 1.00 91.69 92 GLU A C 1
ATOM 695 O O . GLU A 1 92 ? 7.886 -0.233 -22.214 1.00 91.69 92 GLU A O 1
ATOM 700 N N . SER A 1 93 ? 7.313 -1.437 -20.416 1.00 94.75 93 SER A N 1
ATOM 701 C CA . SER A 1 93 ? 5.962 -0.886 -20.322 1.00 94.75 93 SER A CA 1
ATOM 702 C C . SER A 1 93 ? 5.987 0.596 -19.938 1.00 94.75 93 SER A C 1
ATOM 704 O O . SER A 1 93 ? 6.819 1.031 -19.140 1.00 94.75 93 SER A O 1
ATOM 706 N N . SER A 1 94 ? 5.019 1.363 -20.453 1.00 93.38 94 SER A N 1
ATOM 707 C CA . SER A 1 94 ? 4.817 2.771 -20.077 1.00 93.38 94 SER A CA 1
ATOM 708 C C . SER A 1 94 ? 4.688 2.939 -18.565 1.00 93.38 94 SER A C 1
ATOM 710 O O . SER A 1 94 ? 5.295 3.840 -17.993 1.00 93.38 94 SER A O 1
ATOM 712 N N . SER A 1 95 ? 3.961 2.033 -17.913 1.00 93.25 95 SER A N 1
ATOM 713 C CA . SER A 1 95 ? 3.756 2.041 -16.469 1.00 93.25 95 SER A CA 1
ATOM 714 C C . SER A 1 95 ? 5.052 1.923 -15.665 1.00 93.25 95 SER A C 1
ATOM 716 O O . SER A 1 95 ? 5.278 2.714 -14.752 1.00 93.25 95 SER A O 1
ATOM 718 N N . LEU A 1 96 ? 5.910 0.939 -15.970 1.00 94.94 96 LEU A N 1
ATOM 719 C CA . LEU A 1 96 ? 7.165 0.765 -15.228 1.00 94.94 96 LEU A CA 1
ATOM 720 C C . LEU A 1 96 ? 8.179 1.853 -15.582 1.00 94.94 96 LEU A C 1
ATOM 722 O O . LEU A 1 96 ? 8.883 2.325 -14.690 1.00 94.94 96 LEU A O 1
ATOM 726 N N . GLN A 1 97 ? 8.191 2.316 -16.836 1.00 95.56 97 GLN A N 1
ATOM 727 C CA . GLN A 1 97 ? 8.991 3.472 -17.235 1.00 95.56 97 GLN A CA 1
ATOM 728 C C . GLN A 1 97 ? 8.574 4.732 -16.469 1.00 95.56 97 GLN A C 1
ATOM 730 O O . GLN A 1 97 ? 9.421 5.503 -16.034 1.00 95.56 97 GLN A O 1
ATOM 735 N N . GLN A 1 98 ? 7.278 4.927 -16.229 1.00 96.19 98 GLN A N 1
ATOM 736 C CA . GLN A 1 98 ? 6.811 6.072 -15.461 1.00 96.19 98 GLN A CA 1
ATOM 737 C C . GLN A 1 98 ? 7.264 6.013 -13.997 1.00 96.19 98 GLN A C 1
ATOM 739 O O . GLN A 1 98 ? 7.642 7.044 -13.443 1.00 96.19 98 GLN A O 1
ATOM 744 N N . LEU A 1 99 ? 7.246 4.834 -13.369 1.00 96.50 99 LEU A N 1
ATOM 745 C CA . LEU A 1 99 ? 7.775 4.652 -12.013 1.00 96.50 99 LEU A CA 1
ATOM 746 C C . LEU A 1 99 ? 9.293 4.869 -11.960 1.00 96.50 99 LEU A C 1
ATOM 748 O O . LEU A 1 99 ? 9.791 5.477 -11.015 1.00 96.50 99 LEU A O 1
ATOM 752 N N . HIS A 1 100 ? 10.017 4.424 -12.988 1.00 96.56 100 HIS A N 1
ATOM 753 C CA . HIS A 1 100 ? 11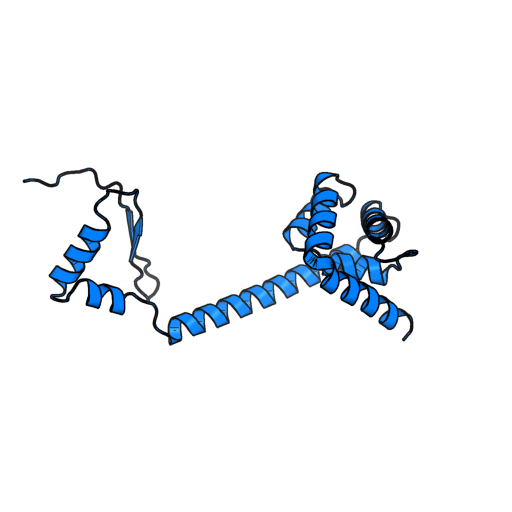.431 4.738 -13.168 1.00 96.56 100 HIS A CA 1
ATOM 754 C C . HIS A 1 100 ? 11.657 6.256 -13.224 1.00 96.56 100 HIS A C 1
ATOM 756 O O . HIS A 1 100 ? 12.445 6.793 -12.451 1.00 96.56 100 HIS A O 1
ATOM 762 N N . ASP A 1 101 ? 10.927 6.969 -14.081 1.00 95.88 101 ASP A N 1
ATOM 763 C CA . ASP A 1 101 ? 11.093 8.414 -14.253 1.00 95.88 101 ASP A CA 1
ATOM 764 C C . ASP A 1 101 ? 10.754 9.189 -12.975 1.00 95.88 101 ASP A C 1
ATOM 766 O O . ASP A 1 101 ? 11.391 10.197 -12.675 1.00 95.88 101 ASP A O 1
ATOM 770 N N . ILE A 1 102 ? 9.790 8.705 -12.186 1.00 95.81 102 ILE A N 1
ATOM 771 C CA . ILE A 1 102 ? 9.486 9.277 -10.873 1.00 95.81 102 ILE A CA 1
ATOM 772 C C . ILE A 1 102 ? 10.708 9.188 -9.956 1.00 95.81 102 ILE A C 1
ATOM 774 O O . ILE A 1 102 ? 11.075 10.209 -9.388 1.00 95.81 102 ILE A O 1
ATOM 778 N N . LEU A 1 103 ? 11.377 8.031 -9.867 1.00 95.88 103 LEU A N 1
ATOM 779 C CA . LEU A 1 103 ? 12.583 7.871 -9.039 1.00 95.88 103 LEU A CA 1
ATOM 780 C C . LEU A 1 103 ? 13.713 8.831 -9.441 1.00 95.88 103 LEU A C 1
ATOM 782 O O . LEU A 1 103 ? 14.426 9.325 -8.565 1.00 95.88 103 LEU A O 1
ATOM 786 N N . VAL A 1 104 ? 13.847 9.118 -10.740 1.00 96.38 104 VAL A N 1
ATOM 787 C CA . VAL A 1 104 ? 14.806 10.107 -11.259 1.00 96.38 104 VAL A CA 1
ATOM 788 C C . VAL A 1 104 ? 14.401 11.523 -10.862 1.00 96.38 104 VAL A C 1
ATOM 790 O O . VAL A 1 104 ? 15.213 12.276 -10.330 1.00 96.38 104 VAL A O 1
ATOM 793 N N . VAL A 1 105 ? 13.140 11.897 -11.097 1.00 94.94 105 VAL A N 1
ATOM 794 C CA . VAL A 1 105 ? 12.633 13.254 -10.833 1.00 94.94 105 VAL A CA 1
ATOM 795 C C . VAL A 1 105 ? 12.629 13.586 -9.343 1.00 94.94 105 VAL A C 1
ATOM 797 O O . VAL A 1 105 ? 12.878 14.732 -8.981 1.00 94.94 105 VAL A O 1
ATOM 800 N N . THR A 1 106 ? 12.371 12.607 -8.475 1.00 93.88 106 THR A N 1
ATOM 801 C CA . THR A 1 106 ? 12.441 12.784 -7.017 1.00 93.88 106 THR A CA 1
ATOM 802 C C . THR A 1 106 ? 13.862 12.669 -6.465 1.00 93.88 106 THR A C 1
ATOM 804 O O . THR A 1 106 ? 14.024 12.626 -5.250 1.00 93.88 106 THR A O 1
ATOM 807 N N . GLU A 1 107 ? 14.882 12.569 -7.326 1.00 93.50 107 GLU A N 1
ATOM 808 C CA . GLU A 1 107 ? 16.298 12.455 -6.949 1.00 93.50 107 GLU A CA 1
ATOM 809 C C . GLU A 1 107 ? 16.601 11.244 -6.038 1.00 93.50 107 GLU A C 1
ATOM 811 O O . GLU A 1 107 ? 17.573 11.236 -5.284 1.00 93.50 107 GLU A O 1
ATOM 816 N N . LEU A 1 108 ? 15.775 10.192 -6.113 1.00 92.06 108 LEU A N 1
ATOM 817 C CA . LEU A 1 108 ? 15.950 8.964 -5.330 1.00 92.06 108 LEU A CA 1
ATOM 818 C C . LEU A 1 108 ? 16.938 7.993 -5.987 1.00 92.06 108 LEU A C 1
ATOM 820 O O . LEU A 1 108 ? 17.587 7.213 -5.289 1.00 92.06 108 LEU A O 1
ATOM 824 N N . ALA A 1 109 ? 17.055 8.033 -7.314 1.00 92.25 109 ALA A N 1
ATOM 825 C CA . ALA A 1 109 ? 18.060 7.300 -8.075 1.00 92.25 109 ALA A CA 1
ATOM 826 C C . ALA A 1 109 ? 18.319 7.991 -9.421 1.00 92.25 109 ALA A C 1
ATOM 828 O O . ALA A 1 109 ? 17.376 8.343 -10.120 1.00 92.25 109 ALA A O 1
ATOM 829 N N . GLU A 1 110 ? 19.587 8.153 -9.804 1.00 89.88 110 GLU A N 1
ATOM 830 C CA . GLU A 1 110 ? 19.962 8.762 -11.092 1.00 89.88 110 GLU A CA 1
ATOM 831 C C . GLU A 1 110 ? 19.723 7.803 -12.270 1.00 89.88 110 GLU A C 1
ATOM 833 O O . GLU A 1 110 ? 19.157 8.193 -13.288 1.00 89.88 110 GLU A O 1
ATOM 838 N N . GLU A 1 111 ? 20.076 6.526 -12.096 1.00 92.06 111 GLU A N 1
ATOM 839 C CA . GLU A 1 111 ? 19.788 5.439 -13.039 1.00 92.06 111 GLU A CA 1
ATOM 840 C C . GLU A 1 111 ? 19.061 4.296 -12.304 1.00 92.06 111 GLU A C 1
ATOM 842 O O . GLU A 1 111 ? 19.701 3.352 -11.830 1.00 92.06 111 GLU A O 1
ATOM 847 N N . PRO A 1 112 ? 17.726 4.387 -12.135 1.00 93.88 112 PRO A N 1
ATOM 848 C CA . PRO A 1 112 ? 16.958 3.379 -11.420 1.00 93.88 112 PRO A CA 1
ATOM 849 C C . PRO A 1 112 ? 17.061 1.988 -12.055 1.00 93.88 112 PRO A C 1
ATOM 851 O O . PRO A 1 112 ? 16.695 1.754 -13.207 1.00 93.88 112 PRO A O 1
ATOM 854 N N . THR A 1 113 ? 17.496 1.018 -11.261 1.00 95.06 113 THR A N 1
ATOM 855 C CA . THR A 1 113 ? 17.500 -0.399 -11.637 1.00 95.06 113 THR A CA 1
ATOM 856 C C . THR A 1 113 ? 16.091 -1.002 -11.549 1.00 95.06 113 THR A C 1
ATOM 858 O O . THR A 1 113 ? 15.257 -0.522 -10.775 1.00 95.06 113 THR A O 1
ATOM 861 N N . PRO A 1 114 ? 15.805 -2.121 -12.246 1.00 94.94 114 PRO A N 1
ATOM 862 C CA . PRO A 1 114 ? 14.524 -2.815 -12.100 1.00 94.94 114 PRO A CA 1
ATOM 863 C C . PRO A 1 114 ? 14.200 -3.194 -10.646 1.00 94.94 114 PRO A C 1
ATOM 865 O O . PRO A 1 114 ? 13.044 -3.129 -10.237 1.00 94.94 114 PRO A O 1
ATOM 868 N N . ALA A 1 115 ? 15.211 -3.534 -9.841 1.00 94.69 115 ALA A N 1
ATOM 869 C CA . ALA A 1 115 ? 15.027 -3.830 -8.422 1.00 94.69 115 ALA A CA 1
ATOM 870 C C . ALA A 1 115 ? 14.525 -2.605 -7.636 1.00 94.69 115 ALA A C 1
ATOM 872 O O . ALA A 1 115 ? 13.618 -2.733 -6.818 1.00 94.69 115 ALA A O 1
ATOM 873 N N . GLN A 1 116 ? 15.045 -1.411 -7.931 1.00 95.25 116 GLN A N 1
ATOM 874 C CA . GLN A 1 116 ? 14.601 -0.161 -7.306 1.00 95.25 116 GLN A CA 1
ATOM 875 C C . GLN A 1 116 ? 13.185 0.230 -7.742 1.00 95.25 116 GLN A C 1
ATOM 877 O O . GLN A 1 116 ? 12.367 0.607 -6.907 1.00 95.25 116 GLN A O 1
ATOM 882 N N . VAL A 1 117 ? 12.848 0.069 -9.025 1.00 96.44 117 VAL A N 1
ATOM 883 C CA . VAL A 1 117 ? 11.476 0.305 -9.513 1.00 96.44 117 VAL A CA 1
ATOM 884 C C . VAL A 1 117 ? 10.489 -0.648 -8.832 1.00 96.44 117 VAL A C 1
ATOM 886 O O . VAL A 1 117 ? 9.413 -0.235 -8.397 1.00 96.44 117 VAL A O 1
ATOM 889 N N . LYS A 1 118 ? 10.871 -1.921 -8.672 1.00 96.56 118 LYS A N 1
ATOM 890 C CA . LYS A 1 118 ? 10.077 -2.906 -7.934 1.00 96.56 118 LYS A CA 1
ATOM 891 C C . LYS A 1 118 ? 9.934 -2.538 -6.456 1.00 96.56 118 LYS A C 1
ATOM 893 O O . LYS A 1 118 ? 8.845 -2.671 -5.902 1.00 96.56 118 LYS A O 1
ATOM 898 N N . ALA A 1 119 ? 11.005 -2.065 -5.823 1.00 96.06 119 ALA A N 1
ATOM 899 C CA . ALA A 1 119 ? 10.971 -1.624 -4.434 1.00 96.06 119 ALA A CA 1
ATOM 900 C C . ALA A 1 119 ? 10.013 -0.439 -4.244 1.00 96.06 119 ALA A C 1
ATOM 902 O O . ALA A 1 119 ? 9.204 -0.472 -3.320 1.00 96.06 119 ALA A O 1
ATOM 903 N N . LEU A 1 120 ? 10.009 0.542 -5.157 1.00 96.44 120 LEU A N 1
ATOM 904 C CA . LEU A 1 120 ? 9.008 1.612 -5.142 1.00 96.44 120 LEU A CA 1
ATOM 905 C C . LEU A 1 120 ? 7.588 1.039 -5.220 1.00 96.44 120 LEU A C 1
ATOM 907 O O . LEU A 1 120 ? 6.760 1.359 -4.374 1.00 96.44 120 LEU A O 1
ATOM 911 N N . LEU A 1 121 ? 7.319 0.152 -6.184 1.00 96.81 121 LEU A N 1
ATOM 912 C CA . LEU A 1 121 ? 6.006 -0.477 -6.357 1.00 96.81 121 LEU A CA 1
ATOM 913 C C . LEU A 1 121 ? 5.526 -1.190 -5.079 1.00 96.81 121 LEU A C 1
ATOM 915 O O . LEU A 1 121 ? 4.359 -1.086 -4.714 1.00 96.81 121 LEU A O 1
ATOM 919 N N . LEU A 1 122 ? 6.410 -1.900 -4.376 1.00 96.00 122 LEU A N 1
ATOM 920 C CA . LEU A 1 122 ? 6.067 -2.596 -3.129 1.00 96.00 122 LEU A CA 1
ATOM 921 C C . LEU A 1 122 ? 5.808 -1.649 -1.947 1.00 96.00 122 LEU A C 1
ATOM 923 O O . LEU A 1 122 ? 5.155 -2.049 -0.986 1.00 96.00 122 LEU A O 1
ATOM 927 N N . HIS A 1 123 ? 6.294 -0.410 -2.022 1.00 95.50 123 HIS A N 1
ATOM 928 C CA . HIS A 1 123 ? 6.117 0.613 -0.993 1.00 95.50 123 HIS A CA 1
ATOM 929 C C . HIS A 1 123 ? 4.903 1.523 -1.212 1.00 95.50 123 HIS A C 1
ATOM 931 O O . HIS A 1 123 ? 4.578 2.326 -0.331 1.00 95.50 123 HIS A O 1
ATOM 937 N N . LEU A 1 124 ? 4.227 1.419 -2.358 1.00 96.56 124 LEU A N 1
ATOM 938 C CA . LEU A 1 124 ? 3.027 2.203 -2.632 1.00 96.56 124 LEU A CA 1
ATOM 939 C C . LEU A 1 124 ? 1.812 1.654 -1.867 1.00 96.56 124 LEU A C 1
ATOM 941 O O . LEU A 1 124 ? 1.654 0.439 -1.717 1.00 96.56 124 LEU A O 1
ATOM 945 N N . PRO A 1 125 ? 0.904 2.532 -1.411 1.00 96.12 125 PRO A N 1
ATOM 946 C CA . PRO A 1 125 ? -0.282 2.116 -0.685 1.00 96.12 125 PRO A CA 1
ATOM 947 C C . PRO A 1 125 ? -1.291 1.444 -1.625 1.00 96.12 125 PRO A C 1
ATOM 949 O O . PRO A 1 125 ? -1.357 1.729 -2.824 1.00 96.12 125 PRO A O 1
ATOM 952 N N . ALA A 1 126 ? -2.147 0.586 -1.060 1.00 96.12 126 ALA A N 1
ATOM 953 C CA . ALA A 1 126 ? -3.079 -0.249 -1.823 1.00 96.12 126 ALA A CA 1
ATOM 954 C C . ALA A 1 126 ? -3.963 0.532 -2.810 1.00 96.12 126 ALA A C 1
ATOM 956 O O . ALA A 1 126 ? -4.245 0.048 -3.905 1.00 96.12 126 ALA A O 1
ATOM 957 N N . HIS A 1 127 ? -4.397 1.740 -2.440 1.00 95.75 127 HIS A N 1
ATOM 958 C CA . HIS A 1 127 ? -5.249 2.559 -3.297 1.00 95.75 127 HIS A CA 1
ATOM 959 C C . HIS A 1 127 ? -4.500 3.087 -4.531 1.00 95.75 127 HIS A C 1
ATOM 961 O O . HIS A 1 127 ? -5.053 3.026 -5.625 1.00 95.75 127 HIS A O 1
ATOM 967 N N . VAL A 1 128 ? -3.240 3.515 -4.386 1.00 97.19 128 VAL A N 1
ATOM 968 C CA . VAL A 1 128 ? -2.394 3.947 -5.513 1.00 97.19 128 VAL A CA 1
ATOM 969 C C . VAL A 1 128 ? -2.087 2.768 -6.428 1.00 97.19 128 VAL A C 1
ATOM 971 O O . VAL A 1 128 ? -2.208 2.891 -7.643 1.00 97.19 128 VAL A O 1
ATOM 974 N N . ILE A 1 129 ? -1.781 1.595 -5.862 1.00 97.56 129 ILE A N 1
ATOM 975 C CA . ILE A 1 129 ? -1.598 0.363 -6.644 1.00 97.56 129 ILE A CA 1
ATOM 976 C C . ILE A 1 129 ? -2.862 0.010 -7.427 1.00 97.56 129 ILE A C 1
ATOM 978 O O . ILE A 1 129 ? -2.791 -0.264 -8.623 1.00 97.56 129 ILE A O 1
ATOM 982 N N . GLY A 1 130 ? -4.027 0.053 -6.780 1.00 96.69 130 GLY A N 1
ATOM 983 C CA . GLY A 1 130 ? -5.302 -0.207 -7.439 1.00 96.69 130 GLY A CA 1
ATOM 984 C C . GLY A 1 130 ? -5.561 0.746 -8.607 1.00 96.69 130 GLY A C 1
ATOM 985 O O . GLY A 1 130 ? -5.974 0.300 -9.676 1.00 96.69 130 GLY A O 1
ATOM 986 N N . GLN A 1 131 ? -5.272 2.037 -8.430 1.00 96.69 131 GLN A N 1
ATOM 987 C CA . GLN A 1 131 ? -5.408 3.039 -9.487 1.00 96.69 131 GLN A CA 1
ATOM 988 C C . GLN A 1 131 ? -4.399 2.821 -10.623 1.00 96.69 131 GLN A C 1
ATOM 990 O O . GLN A 1 131 ? -4.797 2.813 -11.785 1.00 96.69 131 GLN A O 1
ATOM 995 N N . GLY A 1 132 ? -3.128 2.561 -10.306 1.00 96.56 132 GLY A N 1
ATOM 996 C CA . GLY A 1 132 ? -2.091 2.288 -11.303 1.00 96.56 132 GLY A CA 1
ATOM 997 C C . GLY A 1 132 ? -2.365 1.033 -12.129 1.00 96.56 132 GLY A C 1
ATOM 998 O O . GLY A 1 132 ? -2.139 1.030 -13.334 1.00 96.56 132 GLY A O 1
ATOM 999 N N . ILE A 1 133 ? -2.942 -0.012 -11.527 1.00 96.06 133 ILE A N 1
ATOM 1000 C CA . ILE A 1 133 ? -3.379 -1.211 -12.260 1.00 96.06 133 ILE A CA 1
ATOM 1001 C C . ILE A 1 133 ? -4.602 -0.914 -13.141 1.00 96.06 133 ILE A C 1
ATOM 1003 O O . ILE A 1 133 ? -4.703 -1.438 -14.249 1.00 96.06 133 ILE A O 1
ATOM 1007 N N . ALA A 1 134 ? -5.551 -0.109 -12.656 1.00 95.94 134 ALA A N 1
ATOM 1008 C CA . ALA A 1 134 ? -6.798 0.163 -13.368 1.00 95.94 134 ALA A CA 1
ATOM 1009 C C . ALA A 1 134 ? -6.636 1.152 -14.533 1.00 95.94 134 ALA A C 1
ATOM 1011 O O . ALA A 1 134 ? -7.312 1.002 -15.554 1.00 95.94 134 ALA A O 1
ATOM 1012 N N . TRP A 1 135 ? -5.787 2.166 -14.367 1.00 95.25 135 TRP A N 1
ATOM 1013 C CA . TRP A 1 135 ? -5.686 3.317 -15.272 1.00 95.25 135 TRP A CA 1
ATOM 1014 C C . TRP A 1 135 ? -4.285 3.539 -15.847 1.00 95.25 135 TRP A C 1
ATOM 1016 O O . TRP A 1 135 ? -4.149 4.302 -16.799 1.00 95.25 135 TRP A O 1
ATOM 1026 N N . GLY A 1 136 ? -3.273 2.839 -15.333 1.00 94.94 136 GLY A N 1
ATOM 1027 C CA . GLY A 1 136 ? -1.872 3.051 -15.689 1.00 94.94 136 GLY A CA 1
ATOM 1028 C C . GLY A 1 136 ? -1.180 4.025 -14.738 1.00 94.94 136 GLY A C 1
ATOM 1029 O O . GLY A 1 136 ? -1.805 4.912 -14.156 1.00 94.94 136 GLY A O 1
ATOM 1030 N N . PHE A 1 137 ? 0.131 3.858 -14.569 1.00 96.25 137 PHE A N 1
ATOM 1031 C CA . PHE A 1 137 ? 0.937 4.771 -13.748 1.00 96.25 137 PHE A CA 1
ATOM 1032 C C . PHE A 1 137 ? 1.291 6.061 -14.497 1.00 96.25 137 PHE A C 1
ATOM 1034 O O . PHE A 1 137 ? 1.627 7.059 -13.868 1.00 96.25 137 PHE A O 1
ATOM 1041 N N . GLU A 1 138 ? 1.179 6.058 -15.828 1.00 94.00 138 GLU A N 1
ATOM 1042 C CA . GLU A 1 138 ? 1.292 7.224 -16.707 1.00 94.00 138 GLU A CA 1
ATOM 1043 C C . GLU A 1 138 ? 0.136 8.223 -16.560 1.00 94.00 138 GLU A C 1
ATOM 1045 O O . GLU A 1 138 ? 0.264 9.377 -16.994 1.00 94.00 138 GLU A O 1
ATOM 1050 N N . ASP A 1 139 ? -0.978 7.798 -15.956 1.00 96.69 139 ASP A N 1
ATOM 1051 C CA . ASP A 1 139 ? -2.107 8.670 -15.670 1.00 96.69 139 ASP A CA 1
ATOM 1052 C C . ASP A 1 139 ? -1.697 9.801 -14.716 1.00 96.69 139 ASP A C 1
ATOM 1054 O O . ASP A 1 139 ? -0.873 9.635 -13.816 1.00 96.69 139 ASP A O 1
ATOM 1058 N N . THR A 1 140 ? -2.247 10.993 -14.946 1.00 95.00 140 THR A N 1
ATOM 1059 C CA . THR A 1 140 ? -1.796 12.194 -14.233 1.00 95.00 140 THR A CA 1
ATOM 1060 C C . THR A 1 140 ? -2.200 12.177 -12.768 1.00 95.00 140 THR A C 1
ATOM 1062 O O . THR A 1 140 ? -1.380 12.549 -11.932 1.00 95.00 140 THR A O 1
ATOM 1065 N N . ASP A 1 141 ? -3.405 11.704 -12.453 1.00 94.88 141 ASP A N 1
ATOM 1066 C CA . ASP A 1 141 ? -3.900 11.675 -11.078 1.00 94.88 141 ASP A CA 1
ATOM 1067 C C . ASP A 1 141 ? -3.180 10.578 -10.287 1.00 94.88 141 ASP A C 1
ATOM 1069 O O . ASP A 1 141 ? -2.747 10.797 -9.154 1.00 94.88 141 ASP A O 1
ATOM 1073 N N . VAL A 1 142 ? -2.958 9.419 -10.916 1.00 96.44 142 VAL A N 1
ATOM 1074 C CA . VAL A 1 142 ? -2.176 8.329 -10.311 1.00 96.44 142 VAL A CA 1
ATOM 1075 C C . VAL A 1 142 ? -0.753 8.784 -10.022 1.00 96.44 142 VAL A C 1
ATOM 1077 O O . VAL A 1 142 ? -0.258 8.603 -8.910 1.00 96.44 142 VAL A O 1
ATOM 1080 N N . ARG A 1 143 ? -0.100 9.423 -10.996 1.00 95.31 143 ARG A N 1
ATOM 1081 C CA . ARG A 1 143 ? 1.253 9.953 -10.829 1.00 95.31 143 ARG A CA 1
ATOM 1082 C C . ARG A 1 143 ? 1.319 11.002 -9.719 1.00 95.31 143 ARG A C 1
ATOM 1084 O O . ARG A 1 143 ? 2.270 10.984 -8.943 1.00 95.31 143 ARG A O 1
ATOM 1091 N N . SER A 1 144 ? 0.322 11.879 -9.604 1.00 96.44 144 SER A N 1
ATOM 1092 C CA . SER A 1 144 ? 0.239 12.844 -8.503 1.00 96.44 144 SER A CA 1
ATOM 1093 C C . SER A 1 144 ? 0.184 12.164 -7.136 1.00 96.44 144 SER A C 1
ATOM 1095 O O . SER A 1 144 ? 0.950 12.551 -6.258 1.00 96.44 144 SER A O 1
ATOM 1097 N N . HIS A 1 145 ? -0.627 11.115 -6.966 1.00 97.25 145 HIS A N 1
ATOM 1098 C CA . HIS A 1 145 ? -0.665 10.375 -5.700 1.00 97.25 145 HIS A CA 1
ATOM 1099 C C . HIS A 1 145 ? 0.644 9.629 -5.405 1.00 97.25 145 HIS A C 1
ATOM 1101 O O . HIS A 1 145 ? 1.029 9.499 -4.246 1.00 97.25 145 HIS A O 1
ATOM 1107 N N . VAL A 1 146 ? 1.355 9.147 -6.434 1.00 97.12 146 VAL A N 1
ATOM 1108 C CA . VAL A 1 146 ? 2.689 8.553 -6.245 1.00 97.12 146 VAL A CA 1
ATOM 1109 C C . VAL A 1 146 ? 3.673 9.601 -5.719 1.00 97.12 146 VAL A C 1
ATOM 1111 O O . VAL A 1 146 ? 4.389 9.318 -4.761 1.00 97.12 146 VAL A O 1
ATOM 1114 N N . TYR A 1 147 ? 3.701 10.803 -6.305 1.00 96.62 147 TYR A N 1
ATOM 1115 C CA . TYR A 1 147 ? 4.566 11.887 -5.826 1.00 96.62 147 TYR A CA 1
ATOM 1116 C C . TYR A 1 147 ? 4.235 12.298 -4.391 1.00 96.62 147 TYR A C 1
ATOM 1118 O O . TYR A 1 147 ? 5.141 12.366 -3.568 1.00 96.62 147 TYR A O 1
ATOM 1126 N N . GLU A 1 148 ? 2.955 12.509 -4.080 1.00 96.88 148 GLU A N 1
ATOM 1127 C CA . GLU A 1 148 ? 2.499 12.863 -2.730 1.00 96.88 148 GLU A CA 1
ATOM 1128 C C . GLU A 1 148 ? 2.935 11.807 -1.705 1.00 96.88 148 GLU A C 1
ATOM 1130 O O . GLU A 1 148 ? 3.550 12.134 -0.691 1.00 96.88 148 GLU A O 1
ATOM 1135 N N . HIS A 1 149 ? 2.740 10.522 -2.017 1.00 97.00 149 HIS A N 1
ATOM 1136 C CA . HI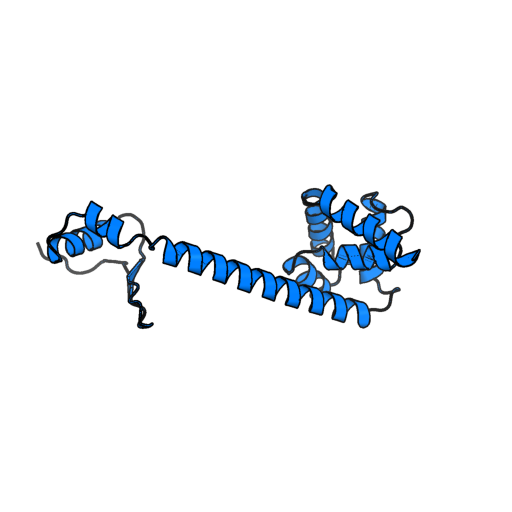S A 1 149 ? 3.179 9.436 -1.140 1.00 97.00 149 HIS A CA 1
ATOM 1137 C C . HIS A 1 149 ? 4.701 9.407 -0.951 1.00 97.00 149 HIS A C 1
ATOM 1139 O O . HIS A 1 149 ? 5.173 9.126 0.153 1.00 97.00 149 HIS A O 1
ATOM 1145 N N . ILE A 1 150 ? 5.476 9.696 -2.005 1.00 96.50 150 ILE A N 1
ATOM 1146 C CA . ILE A 1 150 ? 6.938 9.786 -1.909 1.00 96.50 150 ILE A CA 1
ATOM 1147 C C . ILE A 1 150 ? 7.360 10.948 -1.013 1.00 96.50 150 ILE A C 1
ATOM 1149 O O . ILE A 1 150 ? 8.223 10.762 -0.158 1.00 96.50 150 ILE A O 1
ATOM 1153 N N . GLU A 1 151 ? 6.755 12.122 -1.172 1.00 95.56 151 GLU A N 1
ATOM 1154 C CA . GLU A 1 151 ? 7.056 13.291 -0.344 1.00 95.56 151 GLU A CA 1
ATOM 1155 C C . GLU A 1 151 ? 6.754 13.027 1.138 1.00 95.56 151 GLU A C 1
ATOM 1157 O O . GLU A 1 151 ? 7.574 13.345 2.001 1.00 95.56 151 GLU A O 1
ATOM 1162 N N . GLU A 1 152 ? 5.627 12.380 1.439 1.00 96.69 152 GLU A N 1
ATOM 1163 C CA . GLU A 1 152 ? 5.225 12.047 2.810 1.00 96.69 152 GLU A CA 1
ATOM 1164 C C . GLU A 1 152 ? 6.084 10.944 3.451 1.00 96.69 152 GLU A C 1
ATOM 1166 O O . GLU A 1 152 ? 6.245 10.917 4.673 1.00 96.69 152 GLU A O 1
ATOM 1171 N N . ASN A 1 153 ? 6.656 10.039 2.647 1.00 96.31 153 ASN A N 1
ATOM 1172 C CA . ASN A 1 153 ? 7.361 8.840 3.122 1.00 96.31 153 ASN A CA 1
ATOM 1173 C C . ASN A 1 153 ? 8.814 8.757 2.631 1.00 96.31 153 ASN A C 1
ATOM 1175 O O . ASN A 1 153 ? 9.385 7.664 2.543 1.00 96.31 153 ASN A O 1
ATOM 1179 N N . MET A 1 154 ? 9.420 9.909 2.337 1.00 93.44 154 MET A N 1
ATOM 1180 C CA . MET A 1 154 ? 10.719 10.024 1.667 1.00 93.44 154 MET A CA 1
ATOM 1181 C C . MET A 1 154 ? 11.811 9.166 2.319 1.00 93.44 154 MET A C 1
ATOM 1183 O O . MET A 1 154 ? 12.513 8.426 1.633 1.00 93.44 154 MET A O 1
ATOM 1187 N N . GLU A 1 155 ? 11.936 9.212 3.649 1.00 94.38 155 GLU A N 1
ATOM 1188 C CA . GLU A 1 155 ? 12.964 8.455 4.378 1.00 94.38 155 GLU A CA 1
ATOM 1189 C C . GLU A 1 155 ? 12.782 6.937 4.234 1.00 94.38 155 GLU A C 1
ATOM 1191 O O . GLU A 1 155 ? 13.743 6.212 3.963 1.00 94.38 155 GLU A O 1
ATOM 1196 N N . ALA A 1 156 ? 11.547 6.451 4.383 1.00 94.38 156 ALA A N 1
ATOM 1197 C CA . ALA A 1 156 ? 11.237 5.027 4.317 1.00 94.38 156 ALA A CA 1
ATOM 1198 C C . ALA A 1 156 ? 11.436 4.472 2.901 1.00 94.38 156 ALA A C 1
ATOM 1200 O O . ALA A 1 156 ? 11.990 3.385 2.731 1.00 94.38 156 ALA A O 1
ATOM 1201 N N . ILE A 1 157 ? 11.024 5.235 1.886 1.00 94.38 157 ILE A N 1
ATOM 1202 C CA . ILE A 1 157 ? 11.184 4.847 0.484 1.00 94.38 157 ILE A CA 1
ATOM 1203 C C . ILE A 1 157 ? 12.660 4.899 0.098 1.00 94.38 157 ILE A C 1
ATOM 1205 O O . ILE A 1 157 ? 13.162 3.929 -0.458 1.00 94.38 157 ILE A O 1
ATOM 1209 N N . SER A 1 158 ? 13.391 5.958 0.455 1.00 93.62 158 SER A N 1
ATOM 1210 C CA . SER A 1 158 ? 14.831 6.051 0.185 1.00 93.62 158 SER A CA 1
ATOM 1211 C C . SER A 1 158 ? 15.599 4.858 0.767 1.00 93.62 158 SER A C 1
ATOM 1213 O O . SER A 1 158 ? 16.392 4.230 0.064 1.00 93.62 158 SER A O 1
ATOM 1215 N N . ALA A 1 159 ? 15.303 4.467 2.011 1.00 93.56 159 ALA A N 1
ATOM 1216 C CA . ALA A 1 159 ? 15.905 3.288 2.629 1.00 93.56 159 ALA A CA 1
ATOM 1217 C C . ALA A 1 159 ? 15.602 1.993 1.854 1.00 93.56 159 ALA A C 1
ATOM 1219 O O . ALA A 1 159 ? 16.499 1.173 1.651 1.00 93.56 159 ALA A O 1
ATOM 1220 N N . ALA A 1 160 ? 14.365 1.819 1.384 1.00 92.75 160 ALA A N 1
ATOM 1221 C CA . ALA A 1 160 ? 13.967 0.658 0.594 1.00 92.75 160 ALA A CA 1
ATOM 1222 C C . ALA A 1 160 ? 14.651 0.610 -0.780 1.00 92.75 160 ALA A C 1
ATOM 1224 O O . ALA A 1 160 ? 15.140 -0.441 -1.198 1.00 92.75 160 ALA A O 1
ATOM 1225 N N . ILE A 1 161 ? 14.741 1.756 -1.459 1.00 93.12 161 ILE A N 1
ATOM 1226 C CA . ILE A 1 161 ? 15.442 1.897 -2.740 1.00 93.12 161 ILE A CA 1
ATOM 1227 C C . ILE A 1 161 ? 16.929 1.566 -2.580 1.00 93.12 161 ILE A C 1
ATOM 1229 O O . ILE A 1 161 ? 17.485 0.849 -3.409 1.00 93.12 161 ILE A O 1
ATOM 1233 N N . LEU A 1 162 ? 17.575 2.033 -1.507 1.00 91.00 162 LEU A N 1
ATOM 1234 C CA . LEU A 1 162 ? 18.979 1.722 -1.224 1.00 91.00 162 LEU A CA 1
ATOM 1235 C C . LEU A 1 162 ? 19.198 0.238 -0.904 1.00 91.00 162 LEU A C 1
ATOM 1237 O O . LEU A 1 162 ? 20.170 -0.350 -1.376 1.00 91.00 162 LEU A O 1
ATOM 1241 N N . ALA A 1 163 ? 18.299 -0.382 -0.137 1.00 89.62 163 ALA A N 1
ATOM 1242 C CA . ALA A 1 163 ? 18.377 -1.810 0.169 1.00 89.62 163 ALA A CA 1
ATOM 1243 C C . ALA A 1 163 ? 18.271 -2.673 -1.101 1.00 89.62 163 ALA A C 1
ATOM 1245 O O . ALA A 1 163 ? 19.023 -3.633 -1.258 1.00 89.62 163 ALA A O 1
ATOM 1246 N N . ALA A 1 164 ? 17.412 -2.281 -2.046 1.00 85.06 164 ALA A N 1
ATOM 1247 C CA . ALA A 1 164 ? 17.244 -2.983 -3.316 1.00 85.06 164 ALA A CA 1
ATOM 1248 C C . ALA A 1 164 ? 18.509 -2.978 -4.198 1.00 85.06 164 ALA A C 1
ATOM 1250 O O . ALA A 1 164 ? 18.689 -3.889 -5.001 1.00 85.06 164 ALA A O 1
ATOM 1251 N N . VAL A 1 165 ? 19.407 -1.996 -4.044 1.00 78.25 165 VAL A N 1
ATOM 1252 C CA . VAL A 1 165 ? 20.707 -1.973 -4.747 1.00 78.25 165 VAL A CA 1
ATOM 1253 C C . VAL A 1 165 ? 21.629 -3.082 -4.236 1.00 78.25 165 VAL A C 1
ATOM 1255 O O . VAL A 1 165 ? 22.293 -3.750 -5.023 1.00 78.25 165 VAL A O 1
ATOM 1258 N N . GLN A 1 166 ? 21.637 -3.325 -2.923 1.00 70.75 166 GLN A N 1
ATOM 1259 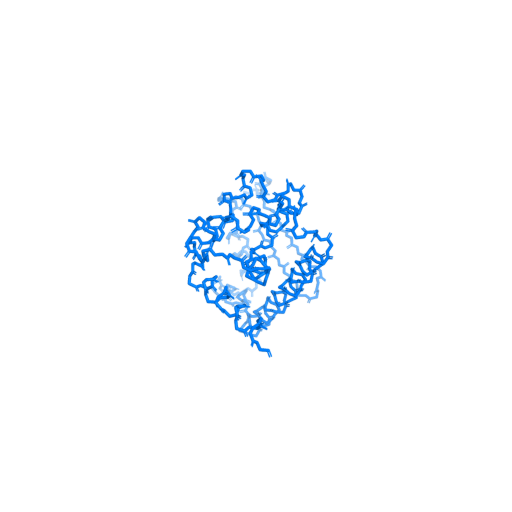C CA . GLN A 1 166 ? 22.545 -4.286 -2.287 1.00 70.75 166 GLN A CA 1
ATOM 1260 C C . GLN A 1 166 ? 22.195 -5.748 -2.608 1.00 70.75 166 GLN A C 1
ATOM 1262 O O . GLN A 1 166 ? 23.081 -6.603 -2.632 1.00 70.75 166 GLN A O 1
ATOM 1267 N N . GLU A 1 167 ? 20.923 -6.037 -2.896 1.00 62.84 167 GLU A N 1
ATOM 1268 C CA . GLU A 1 167 ? 20.473 -7.372 -3.316 1.00 62.84 167 GLU A CA 1
ATOM 1269 C C . GLU A 1 167 ? 20.877 -7.725 -4.754 1.00 62.84 167 GLU A C 1
ATOM 1271 O O . GLU A 1 167 ? 20.959 -8.903 -5.085 1.00 62.84 167 GLU A O 1
ATOM 1276 N N . VAL A 1 168 ? 21.147 -6.734 -5.610 1.00 59.81 168 VAL A N 1
ATOM 1277 C CA . VAL A 1 168 ? 21.592 -6.967 -6.997 1.00 59.81 168 VAL A CA 1
ATOM 1278 C C . VAL A 1 168 ? 23.104 -7.219 -7.071 1.00 59.81 168 VAL A C 1
ATOM 1280 O O . VAL A 1 168 ? 23.578 -7.867 -8.003 1.00 59.81 168 VAL A O 1
ATOM 1283 N N . GLU A 1 169 ? 23.865 -6.733 -6.087 1.00 55.34 169 GLU A N 1
ATOM 1284 C CA . GLU A 1 169 ? 25.326 -6.892 -6.006 1.00 55.34 169 GLU A CA 1
ATOM 1285 C C . GLU A 1 169 ? 25.785 -8.136 -5.214 1.00 55.34 169 GLU A C 1
ATOM 1287 O O . GLU A 1 169 ? 26.984 -8.429 -5.191 1.00 55.34 169 GLU A O 1
ATOM 1292 N N . SER A 1 170 ? 24.857 -8.866 -4.582 1.00 48.12 170 SER A N 1
ATOM 1293 C CA . SER A 1 170 ? 25.116 -10.070 -3.766 1.00 48.12 170 SER A CA 1
ATOM 1294 C C . SER A 1 170 ? 24.817 -11.370 -4.513 1.00 48.12 170 SER A C 1
ATOM 1296 O O . SER A 1 170 ? 25.587 -12.342 -4.323 1.00 48.12 170 SER A O 1
#

Sequence (170 aa):
MDFKNSSNVAVFTTLDGVGHTMIVGGSGNAKSALLMAEARRRGISYEELEKQMQPSPEQIEAARERESLVEAQEAKCLAAVCEAYWANTPLESSSLQQLHDILVVTELAEEPTPAQVKALLLHLPAHVIGQGIAWGFEDTDVRSHVYEHIEENMEAISAAILAAVQEVES

Organism: NCBI:txid1958950

Secondary structure (DSSP, 8-state):
----S----EEEE--SSS--EEEE--TTS-HHHHHHHHHHHHT--HHHHHHHHSPPHHHHHHHHHHHHHHHHHHHHHHHHHHHHHHHHS-TTSHHHHHHHHHHHHTTS-SS--HHHHHHHHHHS-HHHHHHHHHH-TTSHHHHHHHHHHHHHTHHHHHHHHHHHHHHH--

pLDDT: mean 84.63, std 16.14, range [30.61, 97.56]

Foldseek 3Di:
DDPDDDQPWDWDFDPPVPTDTDTDDDPPRCPVVVLCVVCVVVVHDSVVSVVVPPDDPVRVVVVVVVVVVVVVVVLVVQQVVLVVCLVPDDCPDPQLVLLQVLCCVVVLDVGQDSLLSSLLSSQDDPVLNVCCVVPNCPDPVSVVSSNVSCVVCVVVSSVSSVVSVVVVVD

Radius of gyration: 25.94 Å; chains: 1; bounding box: 74×30×60 Å